Protein AF-A0A954R663-F1 (afdb_monomer)

Solvent-accessible surface area (backbone atoms only — not comparable to full-atom values): 4021 Å² total; per-residue (Å²): 109,72,66,47,50,44,31,38,72,57,68,75,36,73,60,52,75,66,55,46,54,51,51,51,55,49,49,53,51,48,33,52,57,42,49,75,74,40,76,87,54,59,71,66,58,47,46,52,50,41,51,50,54,50,47,53,52,51,62,62,54,79,78,75,76,81,84,127

Secondary structure (DSSP, 8-state):
-HHHHHHHHHHSSPPPHHHHHHHHHHHHHHHHHHHHH-TTS-HHHHHHHHHHHHHHHHHT--------

Radius of gyration: 13.79 Å; Cα contacts (8 Å, |Δi|>4): 35; chains: 1; bounding box: 27×20×48 Å

Mean predicted aligned error: 4.95 Å

Structure (mmCIF, N/CA/C/O backbone):
data_AF-A0A954R663-F1
#
_entry.id   AF-A0A954R663-F1
#
loop_
_atom_site.group_PDB
_atom_site.id
_atom_site.type_symbol
_atom_site.label_atom_id
_atom_site.label_alt_id
_atom_site.label_comp_id
_atom_site.label_asym_id
_atom_site.label_entity_id
_atom_site.label_seq_id
_atom_site.pdbx_PDB_ins_code
_atom_site.Cartn_x
_atom_site.Cartn_y
_atom_site.Cartn_z
_atom_site.occupancy
_atom_site.B_iso_or_equiv
_atom_site.auth_seq_id
_atom_site.auth_comp_id
_atom_site.auth_asym_id
_atom_site.auth_atom_id
_atom_site.pdbx_PDB_model_num
ATOM 1 N N . ASP A 1 1 ? -11.036 2.509 -2.999 1.00 85.06 1 ASP A N 1
ATOM 2 C CA . ASP A 1 1 ? -9.759 2.148 -3.655 1.00 85.06 1 ASP A CA 1
ATOM 3 C C . ASP A 1 1 ? -9.252 0.812 -3.084 1.00 85.06 1 ASP A C 1
ATOM 5 O O . ASP A 1 1 ? -9.851 0.310 -2.133 1.00 85.06 1 ASP A O 1
ATOM 9 N N . TRP A 1 2 ? -8.208 0.214 -3.670 1.00 88.75 2 TRP A N 1
ATOM 10 C CA . TRP A 1 2 ? -7.682 -1.109 -3.285 1.00 88.75 2 TRP A CA 1
ATOM 11 C C . TRP A 1 2 ? -7.030 -1.141 -1.895 1.00 88.75 2 TRP A C 1
ATOM 13 O O . TRP A 1 2 ? -7.108 -2.165 -1.222 1.00 88.75 2 TRP A O 1
ATOM 23 N N . ILE A 1 3 ? -6.445 -0.028 -1.439 1.00 92.50 3 ILE A N 1
ATOM 24 C CA . ILE A 1 3 ? -5.864 0.093 -0.095 1.00 92.50 3 ILE A CA 1
ATOM 25 C C . ILE A 1 3 ? -6.993 0.027 0.931 1.00 92.50 3 ILE A C 1
ATOM 27 O O . ILE A 1 3 ? -6.948 -0.796 1.841 1.00 92.50 3 ILE A O 1
ATOM 31 N N . THR A 1 4 ? -8.054 0.817 0.742 1.00 94.31 4 THR A N 1
ATOM 32 C CA . THR A 1 4 ? -9.226 0.780 1.631 1.00 94.31 4 THR A CA 1
ATOM 33 C C . THR A 1 4 ? -9.847 -0.616 1.704 1.00 94.31 4 THR A C 1
ATOM 35 O O . THR A 1 4 ? -10.230 -1.060 2.786 1.00 94.31 4 THR A O 1
ATOM 38 N N . LEU A 1 5 ? -9.945 -1.326 0.573 1.00 94.12 5 LEU A N 1
ATOM 39 C CA . LEU A 1 5 ? -10.446 -2.702 0.560 1.00 94.12 5 LEU A CA 1
ATOM 40 C C . LEU A 1 5 ? -9.512 -3.650 1.328 1.00 94.12 5 LEU A C 1
ATOM 42 O O . LEU A 1 5 ? -9.996 -4.425 2.147 1.00 94.12 5 LEU A O 1
ATOM 46 N N . GLY A 1 6 ? -8.196 -3.553 1.116 1.00 92.81 6 GLY A N 1
ATOM 47 C CA . GLY A 1 6 ? -7.199 -4.331 1.854 1.00 92.81 6 GLY A CA 1
ATOM 48 C C . GLY A 1 6 ? -7.328 -4.155 3.367 1.00 92.81 6 GLY A C 1
ATOM 49 O O . GLY A 1 6 ? -7.441 -5.144 4.083 1.00 92.81 6 GLY A O 1
ATOM 50 N N . PHE A 1 7 ? -7.405 -2.911 3.848 1.00 94.44 7 PHE A N 1
ATOM 51 C CA . PHE A 1 7 ? -7.567 -2.601 5.277 1.00 94.44 7 PHE A CA 1
ATOM 52 C C . PHE A 1 7 ? -8.854 -3.188 5.856 1.00 94.44 7 PHE A C 1
ATOM 54 O O . PHE A 1 7 ? -8.832 -3.778 6.934 1.00 94.44 7 PHE A O 1
ATOM 61 N N . ARG A 1 8 ? -9.967 -3.110 5.120 1.00 94.00 8 ARG A N 1
ATOM 62 C CA . ARG A 1 8 ? -11.232 -3.710 5.564 1.00 94.00 8 ARG A CA 1
ATOM 63 C C . ARG A 1 8 ? -11.167 -5.232 5.630 1.00 94.00 8 ARG A C 1
ATOM 65 O O . ARG A 1 8 ? -11.802 -5.808 6.502 1.00 94.00 8 ARG A O 1
ATOM 72 N N . MET A 1 9 ? -10.429 -5.874 4.727 1.00 92.31 9 MET A N 1
ATOM 73 C CA . MET A 1 9 ? -10.289 -7.332 4.723 1.00 92.31 9 MET A CA 1
ATOM 74 C C . MET A 1 9 ? -9.314 -7.833 5.792 1.00 92.31 9 MET A C 1
ATOM 76 O O . MET A 1 9 ? -9.589 -8.849 6.417 1.00 92.31 9 MET A O 1
ATOM 80 N N . ALA A 1 10 ? -8.192 -7.141 5.994 1.00 91.38 10 ALA A N 1
ATOM 81 C CA . ALA A 1 10 ? -7.146 -7.573 6.917 1.00 91.38 10 ALA A CA 1
ATOM 82 C C . ALA A 1 10 ? -7.415 -7.142 8.367 1.00 91.38 10 ALA A C 1
ATOM 84 O O . ALA A 1 10 ? -7.169 -7.916 9.283 1.00 91.38 10 ALA A O 1
ATOM 85 N N . LEU A 1 11 ? -7.933 -5.926 8.569 1.00 90.69 11 LEU A N 1
ATOM 86 C CA . LEU A 1 11 ? -8.036 -5.273 9.882 1.00 90.69 11 LEU A CA 1
ATOM 87 C C . LEU A 1 11 ? -9.483 -4.919 10.274 1.00 90.69 11 LEU A C 1
ATOM 89 O O . LEU A 1 11 ? -9.711 -4.232 11.264 1.00 90.69 11 LEU A O 1
ATOM 93 N N . ALA A 1 12 ? -10.480 -5.317 9.473 1.00 92.38 12 ALA A N 1
ATOM 94 C CA . ALA A 1 12 ? -11.904 -5.026 9.700 1.00 92.38 12 ALA A CA 1
ATOM 95 C C . ALA A 1 12 ? -12.259 -3.528 9.879 1.00 92.38 12 ALA A C 1
ATOM 97 O O . ALA A 1 12 ? -13.337 -3.191 10.371 1.00 92.38 12 ALA A O 1
ATOM 98 N N . ARG A 1 13 ? -11.393 -2.609 9.429 1.00 93.25 13 ARG A N 1
ATOM 99 C CA . ARG A 1 13 ? -11.596 -1.152 9.501 1.00 93.25 13 ARG A CA 1
ATOM 100 C C . ARG A 1 13 ? -11.131 -0.446 8.233 1.00 93.25 13 ARG A C 1
ATOM 102 O O . ARG A 1 13 ? -10.404 -1.002 7.419 1.00 93.25 13 ARG A O 1
ATOM 109 N N . ALA A 1 14 ? -11.558 0.799 8.048 1.00 95.44 14 ALA A N 1
ATOM 110 C CA . ALA A 1 14 ? -10.947 1.666 7.044 1.00 95.44 14 ALA A CA 1
ATOM 111 C C . ALA A 1 14 ?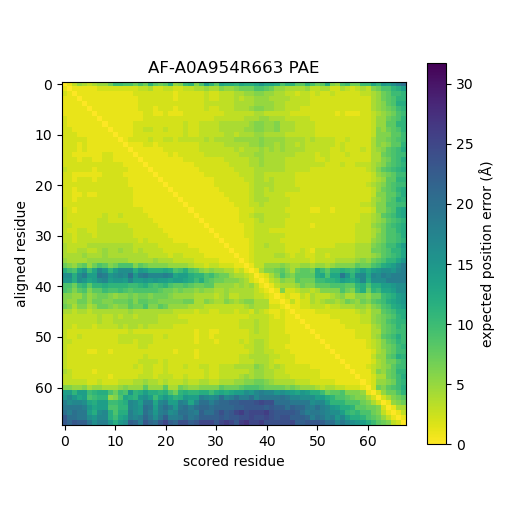 -9.559 2.144 7.526 1.00 95.44 14 ALA A C 1
ATOM 113 O O . ALA A 1 14 ? -9.344 2.242 8.741 1.00 95.44 14 ALA A O 1
ATOM 114 N N . PRO A 1 15 ? -8.625 2.466 6.612 1.00 95.38 15 PRO A N 1
ATOM 115 C CA . PRO A 1 15 ? -7.400 3.147 6.999 1.00 95.38 15 PRO A CA 1
ATOM 116 C C . PRO A 1 15 ? -7.735 4.548 7.521 1.00 95.38 15 PRO A C 1
ATOM 118 O O . 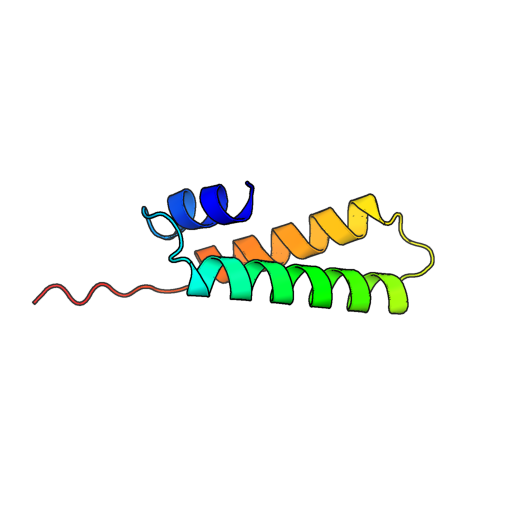PRO A 1 15 ? -8.650 5.213 7.027 1.00 95.38 15 PRO A O 1
ATOM 121 N N . SER A 1 16 ? -6.965 5.021 8.493 1.00 95.88 16 SER A N 1
ATOM 122 C CA . SER A 1 16 ? -6.893 6.442 8.818 1.00 95.88 16 SER A CA 1
ATOM 123 C C . SER A 1 16 ? -6.298 7.233 7.649 1.00 95.88 16 SER A C 1
ATOM 125 O O . SER A 1 16 ? -5.655 6.686 6.751 1.00 95.88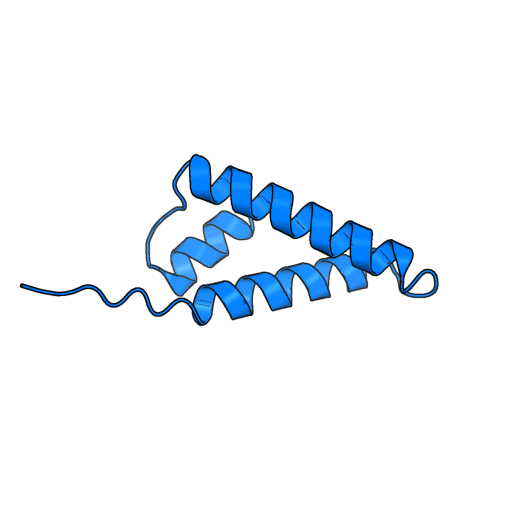 16 SER A O 1
ATOM 127 N N . GLU A 1 17 ? -6.463 8.554 7.671 1.00 96.50 17 GLU A N 1
ATOM 128 C CA . GLU A 1 17 ? -5.908 9.419 6.627 1.00 96.50 17 GLU A CA 1
ATOM 129 C C . GLU A 1 17 ? -4.374 9.310 6.535 1.00 96.50 17 GLU A C 1
ATOM 131 O O . GLU A 1 17 ? -3.802 9.322 5.445 1.00 96.50 17 GLU A O 1
ATOM 136 N N . ALA A 1 18 ? -3.700 9.149 7.680 1.00 96.44 18 ALA A N 1
ATOM 137 C CA . ALA A 1 18 ? -2.256 8.948 7.732 1.00 96.44 18 ALA A CA 1
ATOM 138 C C . ALA A 1 18 ? -1.844 7.603 7.115 1.00 96.44 18 ALA A C 1
ATOM 140 O O . ALA A 1 18 ? -0.961 7.580 6.257 1.00 96.44 18 ALA A O 1
ATOM 141 N N . GLU A 1 19 ? -2.513 6.507 7.485 1.00 95.12 19 GLU A N 1
ATOM 142 C CA . GLU A 1 19 ? -2.256 5.173 6.924 1.00 95.12 19 GLU A CA 1
ATOM 143 C C . GLU A 1 19 ? -2.503 5.133 5.414 1.00 95.12 19 GLU A C 1
ATOM 145 O O . GLU A 1 19 ? -1.714 4.539 4.678 1.00 95.12 19 GLU A O 1
ATOM 150 N N . LEU A 1 20 ? -3.555 5.803 4.933 1.00 95.62 20 LEU A N 1
ATOM 151 C CA . LEU A 1 20 ? -3.855 5.886 3.507 1.00 95.62 20 LEU A CA 1
ATOM 152 C C . LEU A 1 20 ? -2.743 6.617 2.744 1.00 95.62 20 LEU A C 1
ATOM 154 O O . LEU A 1 20 ? -2.238 6.091 1.751 1.00 95.62 20 LEU A O 1
ATOM 158 N N . ARG 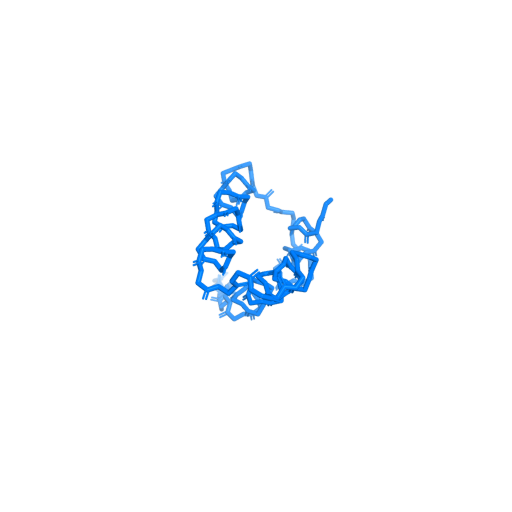A 1 21 ? -2.317 7.796 3.225 1.00 96.44 21 ARG A N 1
ATOM 159 C CA . ARG A 1 21 ? -1.213 8.553 2.608 1.00 96.44 21 ARG A CA 1
ATOM 160 C C . ARG A 1 21 ? 0.088 7.752 2.599 1.00 96.44 21 ARG A C 1
ATOM 162 O O . ARG A 1 21 ? 0.767 7.710 1.576 1.00 96.44 21 ARG A O 1
ATOM 169 N N . MET A 1 22 ? 0.421 7.095 3.711 1.00 95.44 22 MET A N 1
ATOM 170 C CA . MET A 1 22 ? 1.622 6.259 3.810 1.00 95.44 22 MET A CA 1
ATOM 171 C C . MET A 1 22 ? 1.564 5.056 2.863 1.00 95.44 22 MET A C 1
ATOM 173 O O . MET A 1 22 ? 2.551 4.762 2.193 1.00 95.44 22 MET A O 1
ATOM 177 N N . SER A 1 23 ? 0.409 4.396 2.764 1.00 95.12 23 SER A N 1
ATOM 178 C CA . SER A 1 23 ? 0.209 3.241 1.881 1.00 95.12 23 SER A CA 1
ATOM 179 C C . SER A 1 23 ? 0.342 3.619 0.405 1.00 95.12 23 SER A C 1
ATOM 181 O O . SER A 1 23 ? 0.986 2.897 -0.355 1.00 95.12 23 SER A O 1
ATOM 183 N N . LEU A 1 24 ? -0.210 4.770 0.001 1.00 94.88 24 LEU A N 1
ATOM 184 C CA . LEU A 1 24 ? -0.067 5.3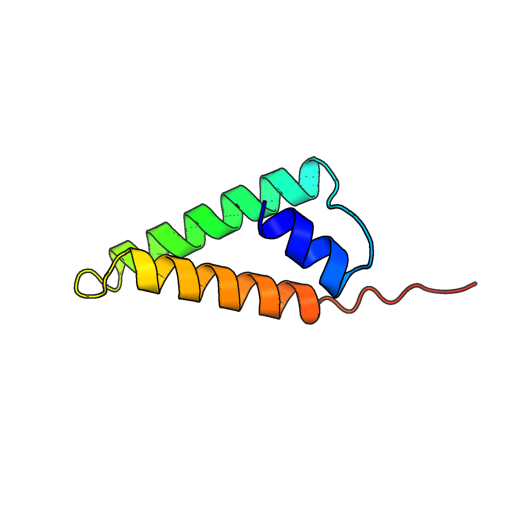00 -1.359 1.00 94.88 24 LEU A CA 1
ATOM 185 C C . LEU A 1 24 ? 1.399 5.592 -1.695 1.00 94.88 24 LEU A C 1
ATOM 187 O O . LEU A 1 24 ? 1.911 5.078 -2.689 1.00 94.88 24 LEU A O 1
ATOM 191 N N . ALA A 1 25 ? 2.091 6.344 -0.833 1.00 95.56 25 ALA A N 1
ATOM 192 C CA . ALA A 1 25 ? 3.500 6.681 -1.035 1.00 95.56 25 ALA A CA 1
ATOM 193 C C . ALA A 1 25 ? 4.393 5.428 -1.085 1.00 95.56 25 ALA A C 1
ATOM 195 O O . ALA A 1 25 ? 5.313 5.333 -1.903 1.00 95.56 25 ALA A O 1
ATOM 196 N N . PHE A 1 26 ? 4.106 4.437 -0.236 1.00 94.38 26 PHE A N 1
ATOM 197 C CA . PHE A 1 26 ? 4.806 3.159 -0.248 1.00 94.38 26 PHE A CA 1
ATOM 198 C C . PHE A 1 26 ? 4.597 2.408 -1.568 1.00 94.38 26 PHE A C 1
ATOM 200 O O . PHE A 1 26 ? 5.577 1.990 -2.187 1.00 94.38 26 PHE A O 1
ATOM 207 N N . LEU A 1 27 ? 3.349 2.267 -2.032 1.00 93.62 27 LEU A N 1
ATOM 208 C CA . LEU A 1 27 ? 3.037 1.579 -3.288 1.00 93.62 27 LEU A CA 1
ATOM 209 C C . LEU A 1 27 ? 3.697 2.254 -4.493 1.00 93.62 27 LEU A C 1
ATOM 211 O O . LEU A 1 27 ? 4.300 1.563 -5.314 1.00 93.62 27 LEU A O 1
ATOM 215 N N . GLU A 1 28 ? 3.647 3.583 -4.581 1.00 93.75 28 GLU A N 1
ATOM 216 C CA . GLU A 1 28 ? 4.326 4.332 -5.645 1.00 93.75 28 GLU A CA 1
ATOM 217 C C . GLU A 1 28 ? 5.838 4.084 -5.636 1.00 93.75 28 GLU A C 1
ATOM 219 O O . GLU A 1 28 ? 6.427 3.797 -6.681 1.00 93.75 28 GLU A O 1
ATOM 224 N N . SER A 1 29 ? 6.462 4.106 -4.456 1.00 94.69 29 SER A N 1
ATOM 225 C CA . SER A 1 29 ? 7.885 3.790 -4.298 1.00 94.69 29 SER A CA 1
ATOM 226 C C . SER A 1 29 ? 8.218 2.364 -4.761 1.00 94.69 29 SER A C 1
ATOM 228 O O . SER A 1 29 ? 9.171 2.164 -5.522 1.00 94.69 29 SER A O 1
ATOM 230 N N . GLN A 1 30 ? 7.402 1.369 -4.391 1.00 93.75 30 GLN A N 1
ATOM 231 C CA . GLN A 1 30 ? 7.595 -0.022 -4.818 1.00 93.75 30 GLN A CA 1
ATOM 232 C C . GLN A 1 30 ? 7.450 -0.192 -6.332 1.00 93.75 30 GLN A C 1
ATOM 234 O O . GLN A 1 30 ? 8.267 -0.870 -6.960 1.00 93.75 30 GLN A O 1
ATOM 239 N N . ILE A 1 31 ? 6.438 0.440 -6.925 1.00 92.31 31 ILE A N 1
ATOM 240 C CA . ILE A 1 31 ? 6.185 0.404 -8.366 1.00 92.31 31 ILE A CA 1
ATOM 241 C C . ILE A 1 31 ? 7.358 1.039 -9.128 1.00 92.31 31 ILE A C 1
ATOM 243 O O . ILE A 1 31 ? 7.888 0.424 -10.055 1.00 92.31 31 ILE A O 1
ATOM 247 N N . ASN A 1 32 ? 7.821 2.218 -8.703 1.00 92.25 32 ASN A N 1
ATOM 248 C CA . ASN A 1 32 ? 8.940 2.920 -9.338 1.00 92.25 32 ASN A CA 1
ATOM 249 C C . ASN A 1 32 ? 10.252 2.132 -9.216 1.00 92.25 32 ASN A C 1
ATOM 251 O O . ASN A 1 32 ? 10.967 1.955 -10.204 1.00 92.25 32 ASN A O 1
ATOM 255 N N . SER A 1 33 ? 10.540 1.580 -8.032 1.00 91.69 33 SER A N 1
ATOM 256 C CA . SER A 1 33 ? 11.707 0.718 -7.807 1.00 91.69 33 SER A CA 1
ATOM 257 C C . SER A 1 33 ? 11.691 -0.535 -8.691 1.00 91.69 33 SER A C 1
ATOM 259 O O . SER A 1 33 ? 12.740 -1.005 -9.137 1.00 91.69 33 SER A O 1
ATOM 261 N N . ARG A 1 34 ? 10.510 -1.106 -8.955 1.00 90.88 34 ARG A N 1
ATOM 262 C CA . ARG A 1 34 ? 10.360 -2.267 -9.842 1.00 90.88 34 ARG A CA 1
ATOM 263 C C . ARG A 1 34 ? 10.520 -1.892 -11.304 1.00 90.88 34 ARG A C 1
ATOM 265 O O . ARG A 1 34 ? 11.286 -2.563 -11.985 1.00 90.88 34 ARG A O 1
ATOM 272 N N . MET A 1 35 ? 9.882 -0.814 -11.761 1.00 89.38 35 MET A N 1
ATOM 273 C CA . MET A 1 35 ? 10.043 -0.326 -13.136 1.00 89.38 35 MET A CA 1
ATOM 274 C C . MET A 1 35 ? 11.511 -0.027 -13.462 1.00 89.38 35 MET A C 1
ATOM 276 O O . MET A 1 35 ? 11.988 -0.407 -14.527 1.00 89.38 35 MET A O 1
ATOM 280 N N . ALA A 1 36 ? 12.255 0.560 -12.519 1.00 89.44 36 ALA A N 1
ATOM 281 C CA . ALA A 1 36 ? 13.684 0.821 -12.689 1.00 89.44 36 ALA A CA 1
ATOM 282 C C . ALA A 1 36 ? 14.536 -0.460 -12.803 1.00 89.44 36 ALA A C 1
ATOM 284 O O . ALA A 1 36 ? 15.551 -0.463 -13.493 1.00 89.44 36 ALA A O 1
ATOM 285 N N . ARG A 1 37 ? 14.141 -1.552 -12.131 1.00 88.50 37 ARG A N 1
ATOM 286 C CA . ARG A 1 37 ? 14.884 -2.828 -12.112 1.00 88.50 37 ARG A CA 1
ATOM 287 C C . ARG A 1 37 ? 14.459 -3.816 -13.199 1.00 88.50 37 ARG A C 1
ATOM 289 O O . ARG A 1 37 ? 15.250 -4.676 -13.570 1.00 88.50 37 ARG A O 1
ATOM 296 N N . LYS A 1 38 ? 13.216 -3.728 -13.675 1.00 82.19 38 LYS A N 1
ATOM 297 C CA . LYS A 1 38 ? 12.575 -4.693 -14.580 1.00 82.19 38 LYS A CA 1
ATOM 298 C C . LYS A 1 38 ? 11.987 -3.982 -15.799 1.00 82.19 38 LYS A C 1
ATOM 300 O O . LYS A 1 38 ? 10.791 -4.053 -16.057 1.00 82.19 38 LYS A O 1
ATOM 305 N N . ILE A 1 39 ? 12.849 -3.298 -16.549 1.00 73.81 39 ILE A N 1
ATOM 306 C CA . ILE A 1 39 ? 12.465 -2.474 -17.711 1.00 73.81 39 ILE A CA 1
ATOM 307 C C . ILE A 1 39 ? 11.720 -3.292 -18.788 1.00 73.81 39 ILE A C 1
ATOM 309 O O . ILE A 1 39 ? 10.921 -2.743 -19.538 1.00 73.81 39 ILE A O 1
ATOM 313 N N . SER A 1 40 ? 11.961 -4.603 -18.857 1.00 80.19 40 SER A N 1
ATOM 314 C CA . SER A 1 40 ? 11.343 -5.521 -19.817 1.00 80.19 40 SER A CA 1
ATOM 315 C C . SER A 1 40 ? 9.994 -6.112 -19.379 1.00 80.19 40 SER A C 1
ATOM 317 O O . SER A 1 40 ? 9.327 -6.721 -20.212 1.00 80.19 40 SER A O 1
ATOM 319 N N . GLU A 1 41 ? 9.570 -5.956 -18.118 1.00 83.62 41 GLU A N 1
ATOM 320 C CA . GLU A 1 41 ? 8.248 -6.426 -17.674 1.00 83.62 41 GLU A CA 1
ATOM 321 C C . GLU A 1 41 ? 7.157 -5.375 -17.954 1.00 83.62 41 GLU A C 1
ATOM 323 O O . GLU A 1 41 ? 7.395 -4.172 -17.794 1.00 83.62 41 GLU A O 1
ATOM 328 N N . PRO A 1 42 ? 5.933 -5.792 -18.331 1.00 85.69 42 PRO A N 1
ATOM 329 C CA . PRO A 1 42 ? 4.818 -4.870 -18.496 1.00 85.69 42 PRO A CA 1
ATOM 330 C C . PRO A 1 42 ? 4.533 -4.095 -17.203 1.00 85.69 42 PRO A C 1
ATOM 332 O O . PRO A 1 42 ? 4.384 -4.670 -16.126 1.00 85.69 42 PRO A O 1
ATOM 335 N N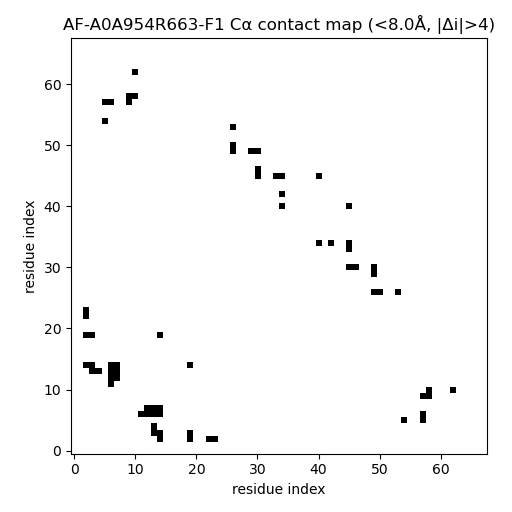 . ALA A 1 43 ? 4.366 -2.774 -17.307 1.00 82.44 43 ALA A N 1
ATOM 336 C CA . ALA A 1 43 ? 4.093 -1.922 -16.145 1.00 82.44 43 ALA A CA 1
ATOM 337 C C . ALA A 1 43 ? 2.820 -2.327 -15.369 1.00 82.44 43 ALA A C 1
ATOM 339 O O . ALA A 1 43 ? 2.727 -2.081 -14.167 1.00 82.44 43 ALA A O 1
ATOM 340 N N . GLY A 1 44 ? 1.842 -2.949 -16.042 1.00 83.88 44 GLY A N 1
ATOM 341 C CA . GLY A 1 44 ? 0.650 -3.515 -15.403 1.00 83.88 44 GLY A CA 1
ATOM 342 C C . GLY A 1 44 ? 0.986 -4.646 -14.429 1.00 83.88 44 GLY A C 1
ATOM 343 O O . GLY A 1 44 ? 0.543 -4.613 -13.282 1.00 83.88 44 GLY A O 1
ATOM 344 N N . ASP A 1 45 ? 1.851 -5.572 -14.839 1.00 88.88 45 ASP A N 1
ATOM 345 C CA . ASP A 1 45 ? 2.250 -6.723 -14.023 1.00 88.88 45 ASP A CA 1
ATOM 346 C C . ASP A 1 45 ? 3.059 -6.279 -12.802 1.00 88.88 45 ASP A C 1
ATOM 348 O O . ASP A 1 45 ? 2.829 -6.751 -11.688 1.00 88.88 45 ASP A O 1
ATOM 352 N N . LEU A 1 46 ? 3.941 -5.290 -12.976 1.00 89.19 46 LEU A N 1
ATOM 353 C CA . LEU A 1 46 ? 4.716 -4.708 -11.877 1.00 89.19 46 LEU A CA 1
ATOM 354 C C . LEU A 1 46 ? 3.823 -4.033 -10.826 1.00 89.19 46 LEU A C 1
ATOM 356 O O . LEU A 1 46 ? 4.105 -4.124 -9.628 1.00 89.19 46 LEU A O 1
ATOM 360 N N . ARG A 1 47 ? 2.732 -3.385 -11.259 1.00 89.06 47 ARG A N 1
ATOM 361 C CA . ARG A 1 47 ? 1.722 -2.812 -10.355 1.00 89.06 47 ARG A CA 1
ATOM 362 C C . ARG A 1 47 ? 0.955 -3.896 -9.608 1.00 89.06 47 ARG A C 1
ATOM 364 O O . 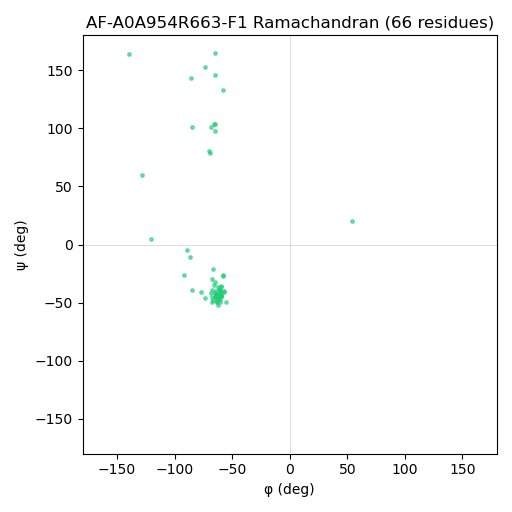ARG A 1 47 ? 0.797 -3.780 -8.396 1.00 89.06 47 ARG A O 1
ATOM 371 N N . CYS A 1 48 ? 0.522 -4.948 -10.301 1.00 90.38 48 CYS A N 1
ATOM 372 C CA . CYS A 1 48 ? -0.162 -6.079 -9.674 1.00 90.38 48 CYS A CA 1
ATOM 373 C C . CYS A 1 48 ? 0.724 -6.771 -8.629 1.00 90.38 48 CYS A C 1
ATOM 375 O O . CYS A 1 48 ? 0.257 -7.025 -7.522 1.00 90.38 48 CYS A O 1
ATOM 377 N N . GLN A 1 49 ? 2.005 -7.001 -8.935 1.00 92.00 49 GLN A N 1
ATOM 378 C CA . GLN A 1 49 ? 2.971 -7.565 -7.986 1.00 92.00 49 GLN A CA 1
ATOM 379 C C . GLN A 1 49 ? 3.162 -6.660 -6.760 1.00 92.00 49 GLN A C 1
ATOM 381 O O . GLN A 1 49 ? 3.106 -7.136 -5.631 1.00 92.00 49 GLN A O 1
ATOM 386 N N . ALA A 1 50 ? 3.351 -5.349 -6.959 1.00 93.31 50 ALA A N 1
ATOM 387 C CA . ALA A 1 50 ? 3.511 -4.410 -5.846 1.00 93.31 50 ALA A CA 1
ATOM 388 C C . ALA A 1 50 ? 2.271 -4.366 -4.934 1.00 93.31 50 ALA A C 1
ATOM 390 O O . ALA A 1 50 ? 2.409 -4.300 -3.713 1.00 93.31 50 ALA A O 1
ATOM 391 N N . LEU A 1 51 ? 1.069 -4.438 -5.517 1.00 92.44 51 LEU A N 1
ATOM 392 C CA . LEU A 1 51 ? -0.178 -4.504 -4.759 1.00 92.44 51 LEU A CA 1
ATOM 393 C C . LEU A 1 51 ? -0.317 -5.828 -3.997 1.00 92.44 51 LEU A C 1
ATOM 395 O O . LEU A 1 51 ? -0.736 -5.815 -2.843 1.00 92.44 51 LEU A O 1
ATOM 399 N N . ALA A 1 52 ? 0.045 -6.953 -4.617 1.00 93.44 52 ALA A N 1
ATOM 400 C CA . ALA A 1 52 ? 0.010 -8.262 -3.971 1.00 93.44 52 ALA A CA 1
ATOM 401 C C . ALA A 1 52 ? 0.926 -8.301 -2.738 1.00 93.44 52 ALA A C 1
ATOM 403 O O . ALA A 1 52 ? 0.474 -8.680 -1.658 1.00 93.44 52 ALA A O 1
ATOM 404 N N . ASP A 1 53 ? 2.163 -7.813 -2.871 1.00 93.69 53 ASP A N 1
ATOM 405 C CA . ASP A 1 53 ? 3.127 -7.753 -1.768 1.00 93.69 53 ASP A CA 1
ATOM 406 C C . ASP A 1 53 ? 2.645 -6.822 -0.642 1.00 93.69 53 ASP A C 1
ATOM 408 O O . ASP A 1 53 ? 2.772 -7.147 0.540 1.00 93.69 53 ASP A O 1
ATOM 412 N N . PHE A 1 54 ? 2.041 -5.681 -0.993 1.00 94.25 54 PHE A N 1
ATOM 413 C CA . PHE A 1 54 ? 1.426 -4.781 -0.017 1.00 94.25 54 PHE A CA 1
ATOM 414 C C . PHE A 1 54 ? 0.294 -5.466 0.760 1.00 94.25 54 PHE A C 1
ATOM 416 O O . PHE A 1 54 ? 0.288 -5.431 1.990 1.00 94.25 54 PHE A O 1
ATOM 423 N N . CYS A 1 55 ? -0.640 -6.120 0.062 1.00 93.19 55 CYS A N 1
ATOM 424 C CA . CYS A 1 55 ? -1.732 -6.850 0.703 1.00 93.19 55 CYS A CA 1
ATOM 425 C C . CYS A 1 55 ? -1.201 -7.972 1.598 1.00 93.19 55 CYS A C 1
ATOM 427 O 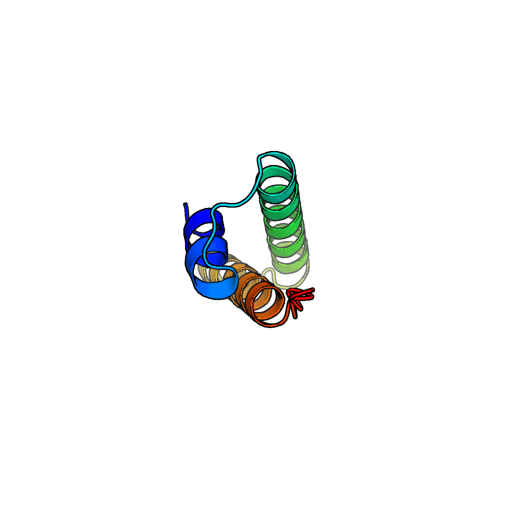O . CYS A 1 55 ? -1.684 -8.134 2.714 1.00 93.19 55 CYS A O 1
ATOM 429 N N . GLN A 1 56 ? -0.186 -8.712 1.149 1.00 92.50 56 GLN A N 1
ATOM 430 C CA . GLN A 1 56 ? 0.447 -9.748 1.959 1.00 92.50 56 GLN A CA 1
ATOM 431 C C . GLN A 1 56 ? 1.045 -9.175 3.249 1.00 92.50 56 GLN A C 1
ATOM 433 O O . GLN A 1 56 ? 0.833 -9.744 4.320 1.00 92.50 56 GLN A O 1
ATOM 438 N N . GLY A 1 57 ? 1.743 -8.038 3.167 1.00 91.62 57 GLY A N 1
ATOM 439 C CA . GLY A 1 57 ? 2.248 -7.331 4.342 1.00 91.62 57 GLY A CA 1
ATOM 440 C C . GLY A 1 57 ? 1.124 -6.917 5.291 1.00 91.62 57 GLY A C 1
ATOM 441 O O . GLY A 1 57 ? 1.225 -7.153 6.489 1.00 91.62 57 GLY A O 1
ATOM 442 N N . LEU A 1 58 ? 0.024 -6.389 4.749 1.00 91.50 58 LEU A N 1
ATOM 443 C CA . LEU A 1 58 ? -1.142 -5.969 5.522 1.00 91.50 58 LEU A CA 1
ATOM 444 C C . LEU A 1 58 ? -1.822 -7.140 6.251 1.00 91.50 58 LEU A C 1
ATOM 446 O O . LEU A 1 58 ? -2.109 -7.023 7.434 1.00 91.50 58 LEU A O 1
ATOM 450 N N . PHE A 1 59 ? -2.019 -8.284 5.588 1.00 88.06 59 PHE A N 1
ATOM 451 C CA . PHE A 1 59 ? -2.536 -9.508 6.224 1.00 88.06 59 PHE A CA 1
ATOM 452 C C . PHE A 1 59 ? -1.568 -10.114 7.244 1.00 88.06 59 PHE A C 1
ATOM 454 O O . PHE A 1 59 ? -1.982 -10.883 8.105 1.00 88.06 59 PHE A O 1
ATOM 461 N N . SER A 1 60 ? -0.283 -9.776 7.143 1.00 89.50 60 SER A N 1
ATOM 462 C CA . SER A 1 60 ? 0.744 -10.200 8.095 1.00 89.50 60 SER A CA 1
ATOM 463 C C . SER A 1 60 ? 0.904 -9.224 9.264 1.00 89.50 60 SER A C 1
ATOM 465 O O . SER A 1 60 ? 1.679 -9.504 10.182 1.00 89.50 60 SER A O 1
ATOM 467 N N . LEU A 1 61 ? 0.197 -8.085 9.259 1.00 83.19 61 LEU A N 1
ATOM 468 C CA . LEU A 1 61 ? 0.113 -7.223 10.429 1.00 83.19 61 LEU A CA 1
ATOM 469 C C . LEU A 1 61 ? -0.693 -7.969 11.487 1.00 83.19 61 LEU A C 1
ATOM 471 O O . LEU A 1 61 ? -1.919 -8.021 11.442 1.00 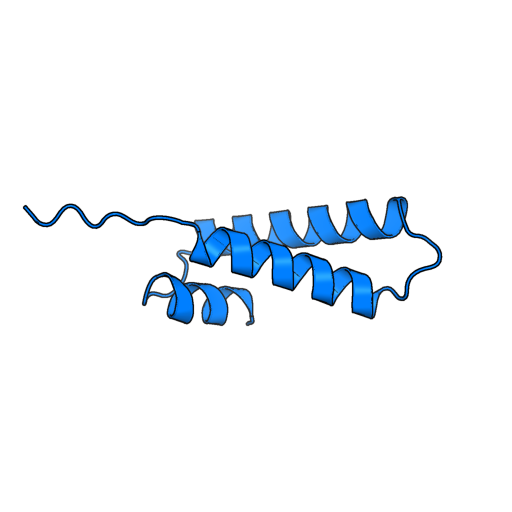83.19 61 LEU A O 1
ATOM 475 N N . ASN A 1 62 ? 0.012 -8.554 12.450 1.00 66.12 62 ASN A N 1
ATOM 476 C CA . ASN A 1 62 ? -0.611 -9.044 13.667 1.00 66.12 62 ASN A CA 1
ATOM 477 C C . ASN A 1 62 ? -1.054 -7.832 14.493 1.00 66.12 62 ASN A C 1
ATOM 479 O O . ASN A 1 62 ? -0.355 -7.412 15.417 1.00 66.12 62 ASN A O 1
ATOM 483 N N . GLU A 1 63 ? -2.197 -7.244 14.147 1.00 65.56 63 GLU A N 1
ATOM 484 C CA . GLU A 1 63 ? -2.900 -6.327 15.038 1.00 65.56 63 GLU A CA 1
ATOM 485 C C . GLU A 1 63 ? -3.436 -7.190 16.195 1.00 65.56 63 GLU A C 1
ATOM 487 O O . GLU A 1 63 ? -4.578 -7.645 16.201 1.00 65.56 63 GLU A O 1
ATOM 492 N N . PHE A 1 64 ? -2.556 -7.527 17.145 1.00 63.09 64 PHE A N 1
ATOM 493 C CA . PHE A 1 64 ? -2.959 -8.137 18.404 1.00 63.09 64 PHE A CA 1
ATOM 494 C C . PHE A 1 64 ? -3.786 -7.092 19.139 1.00 63.09 64 PHE A C 1
ATOM 496 O O . PHE A 1 64 ? -3.249 -6.187 19.779 1.00 63.09 64 PHE A O 1
ATOM 503 N N . ILE A 1 65 ? -5.104 -7.205 19.021 1.00 57.53 65 ILE A N 1
ATOM 504 C CA . ILE A 1 65 ? -6.015 -6.497 19.906 1.00 57.53 65 ILE A CA 1
ATOM 505 C C . ILE A 1 65 ? -5.780 -7.099 21.289 1.00 57.53 65 ILE A C 1
ATOM 507 O O . ILE A 1 65 ? -6.192 -8.224 21.569 1.00 57.53 65 ILE A O 1
ATOM 511 N N . TYR A 1 66 ? -5.059 -6.365 22.132 1.00 53.38 66 TYR A N 1
ATOM 512 C CA . TYR A 1 66 ? -5.034 -6.635 23.560 1.00 53.38 66 TYR A CA 1
ATOM 513 C C . TYR A 1 66 ? -6.455 -6.369 24.063 1.00 53.38 66 TYR A C 1
ATOM 515 O O . TYR A 1 66 ? -6.895 -5.221 24.118 1.00 53.38 66 TYR A O 1
ATOM 523 N N . VAL A 1 67 ? -7.207 -7.439 24.311 1.00 54.41 67 VAL A N 1
ATOM 524 C CA . VAL A 1 67 ? -8.491 -7.360 25.005 1.00 54.41 67 VAL A CA 1
ATOM 525 C C . VAL A 1 67 ? -8.150 -7.398 26.489 1.00 54.41 67 VAL A C 1
ATOM 527 O O . VAL A 1 67 ? -7.794 -8.460 26.994 1.00 54.41 67 VAL A O 1
ATOM 530 N N . ASP A 1 68 ? -8.165 -6.234 27.131 1.00 54.00 68 ASP A N 1
ATOM 531 C CA . ASP A 1 68 ? -8.175 -6.113 28.596 1.00 54.00 68 ASP A CA 1
ATOM 532 C C . ASP A 1 68 ? -9.631 -6.132 29.092 1.00 54.00 68 ASP A C 1
ATOM 534 O O . ASP A 1 68 ? -10.479 -5.467 28.442 1.00 54.00 68 ASP A O 1
#

pLDDT: mean 87.95, std 10.78, range [53.38, 96.5]

Nearest PDB structures (foldseek):
  3h36-assembly1_A  TM=5.048E-01  e=5.785E+00  Streptococcus mutans
  4v56-assembly2_CO  TM=3.704E-01  e=2.849E+00  Escherichia coli
  4v54-assembly1_AO  TM=3.718E-01  e=3.401E+00  Escherichia coli
  4v57-assembly2_CO  TM=3.003E-01  e=2.531E+00  Escherichia coli
  4v56-assembly1_AO  TM=3.595E-01  e=4.306E+00  Escherichia coli

Foldseek 3Di:
DLQQVLCCVQPVHGDDPVRVVVLVVQLVVQLVVCCVVCVPDPSVVSSVVSSVVSSVVSNVPPPPPPDD

Sequence (68 aa):
DWITLGFRMALARAPSEAELRMSLAFLESQINSRMARKISEPAGDLRCQALADFCQGLFSLNEFIYVD